Protein AF-W1XIU7-F1 (afdb_monomer_lite)

Radius of gyration: 15.26 Å; chains: 1; bounding box: 33×25×48 Å

Structure (mmCIF, N/CA/C/O backbone):
data_AF-W1XIU7-F1
#
_entry.id   AF-W1XIU7-F1
#
loop_
_atom_site.group_PDB
_atom_site.id
_atom_site.type_symbol
_atom_site.label_atom_id
_atom_site.label_alt_id
_atom_site.label_comp_id
_atom_site.label_asym_id
_atom_site.label_entity_id
_atom_site.label_seq_id
_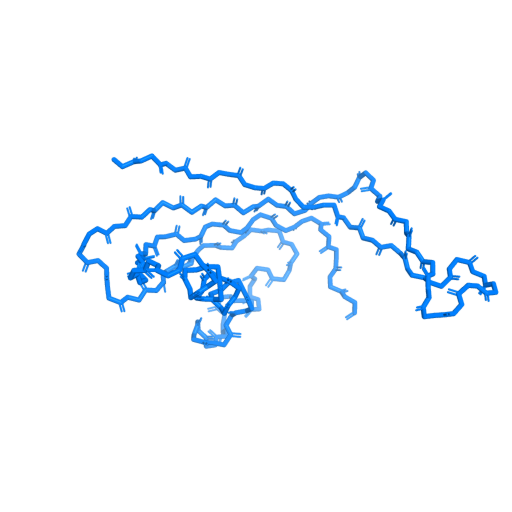atom_site.pdbx_PDB_ins_code
_atom_site.Cartn_x
_atom_site.Cartn_y
_atom_site.Cartn_z
_atom_site.occupancy
_atom_site.B_iso_or_equiv
_atom_site.auth_seq_id
_atom_site.auth_comp_id
_atom_site.auth_asym_id
_atom_site.auth_atom_id
_atom_site.pdbx_PDB_model_num
ATOM 1 N N . MET A 1 1 ? -9.403 -12.035 15.868 1.00 62.66 1 MET A N 1
ATOM 2 C CA . MET A 1 1 ? -9.518 -11.290 14.597 1.00 62.66 1 MET A CA 1
ATOM 3 C C . MET A 1 1 ? -8.514 -11.869 13.620 1.00 62.66 1 MET A C 1
ATOM 5 O O . MET A 1 1 ? -7.404 -12.165 14.046 1.00 62.66 1 MET A O 1
ATOM 9 N N . ASN A 1 2 ? -8.906 -12.102 12.365 1.00 89.81 2 ASN A N 1
ATOM 10 C CA . ASN A 1 2 ? -8.015 -12.698 11.367 1.00 89.81 2 ASN A CA 1
ATOM 11 C C . ASN A 1 2 ? -7.291 -11.596 10.592 1.00 89.81 2 ASN A C 1
ATOM 13 O O . ASN A 1 2 ? -7.936 -10.719 10.024 1.00 89.81 2 ASN A O 1
ATOM 17 N N . THR A 1 3 ? -5.963 -11.664 10.559 1.00 96.69 3 THR A N 1
ATOM 18 C CA . THR A 1 3 ? -5.132 -10.800 9.718 1.00 96.69 3 THR A CA 1
ATOM 19 C C . THR A 1 3 ? -5.277 -11.204 8.253 1.00 96.69 3 THR A C 1
ATOM 21 O O . THR A 1 3 ? -5.134 -12.380 7.910 1.00 96.69 3 THR A O 1
ATOM 24 N N . VAL A 1 4 ? -5.528 -10.231 7.380 1.00 96.94 4 VAL A N 1
ATOM 25 C CA . VAL A 1 4 ? -5.516 -10.404 5.922 1.00 96.94 4 VAL A CA 1
ATOM 26 C C . VAL A 1 4 ? -4.155 -9.969 5.398 1.00 96.94 4 VAL A C 1
ATOM 28 O O . VAL A 1 4 ? -3.678 -8.898 5.759 1.00 96.94 4 VAL A O 1
ATOM 31 N N . ARG A 1 5 ? -3.534 -10.780 4.538 1.00 97.75 5 ARG A N 1
ATOM 32 C CA . ARG A 1 5 ? -2.238 -10.481 3.917 1.00 97.75 5 ARG A CA 1
ATOM 33 C C . ARG A 1 5 ? -2.381 -10.451 2.400 1.00 97.75 5 ARG A C 1
ATOM 35 O O . ARG A 1 5 ? -2.859 -11.417 1.811 1.00 97.75 5 ARG A O 1
ATOM 42 N N . VAL A 1 6 ? -1.952 -9.356 1.782 1.00 97.75 6 VAL A N 1
ATOM 43 C CA . VAL A 1 6 ? -2.037 -9.102 0.340 1.00 97.75 6 VAL A CA 1
ATOM 44 C C . VAL A 1 6 ? -0.635 -8.898 -0.216 1.00 97.75 6 VAL A C 1
ATOM 46 O O . VAL A 1 6 ? 0.135 -8.094 0.300 1.00 97.75 6 VAL A O 1
ATOM 49 N N . GLN A 1 7 ? -0.308 -9.621 -1.284 1.00 98.12 7 GLN A N 1
ATOM 50 C CA . GLN A 1 7 ? 0.936 -9.464 -2.031 1.00 98.12 7 GLN A CA 1
ATOM 51 C C . GLN A 1 7 ? 0.634 -8.762 -3.359 1.00 98.12 7 GLN A C 1
ATOM 53 O O . GLN A 1 7 ? -0.210 -9.231 -4.122 1.00 98.12 7 GLN A O 1
ATOM 58 N N . VAL A 1 8 ? 1.318 -7.651 -3.639 1.00 97.88 8 VAL A N 1
ATOM 59 C CA . VAL A 1 8 ? 1.073 -6.802 -4.816 1.00 97.88 8 VAL A CA 1
ATOM 60 C C . VAL A 1 8 ? 2.345 -6.715 -5.665 1.00 97.88 8 VAL A C 1
ATOM 62 O O . VAL A 1 8 ? 3.380 -6.305 -5.133 1.00 97.88 8 VAL A O 1
ATOM 65 N N . PRO A 1 9 ? 2.317 -7.104 -6.954 1.00 98.25 9 PRO A N 1
ATOM 66 C CA . PRO A 1 9 ? 3.489 -7.035 -7.820 1.00 98.25 9 PRO A CA 1
ATOM 67 C C . PRO A 1 9 ? 3.793 -5.599 -8.259 1.00 98.25 9 PRO A C 1
ATOM 69 O O . PRO A 1 9 ? 2.889 -4.789 -8.462 1.00 98.25 9 PRO A O 1
ATOM 72 N N . ALA A 1 10 ? 5.071 -5.312 -8.492 1.00 97.75 10 ALA A N 1
ATOM 73 C CA . ALA A 1 10 ? 5.500 -4.151 -9.254 1.00 97.75 10 ALA A CA 1
ATOM 74 C C . ALA A 1 10 ? 5.002 -4.257 -10.690 1.00 97.75 10 ALA A C 1
ATOM 76 O O . ALA A 1 10 ? 4.878 -5.352 -11.243 1.00 97.75 10 ALA A O 1
ATOM 77 N N . THR A 1 11 ? 4.792 -3.105 -11.315 1.00 96.62 11 THR A N 1
ATOM 78 C CA . THR A 1 11 ? 4.397 -3.023 -12.718 1.00 96.62 11 THR A CA 1
ATOM 79 C C . THR A 1 11 ? 5.311 -2.087 -13.492 1.00 96.62 11 THR A C 1
ATOM 81 O O . THR A 1 11 ? 5.735 -1.059 -12.971 1.00 96.62 11 THR A O 1
ATOM 84 N N . SER A 1 12 ? 5.570 -2.407 -14.756 1.00 95.44 12 SER A N 1
ATOM 85 C CA . SER A 1 12 ? 6.148 -1.481 -15.736 1.00 95.44 12 SER A CA 1
ATOM 86 C C . SER A 1 12 ? 5.091 -1.123 -16.780 1.00 95.44 12 SER A C 1
ATOM 88 O O . SER A 1 12 ? 4.331 -2.001 -17.179 1.00 95.44 12 SER A O 1
ATOM 90 N N . ALA A 1 13 ? 5.030 0.140 -17.205 1.00 95.50 13 ALA A N 1
ATOM 91 C CA . ALA A 1 13 ? 4.047 0.646 -18.167 1.00 95.50 13 ALA A CA 1
ATOM 92 C C . ALA A 1 13 ? 4.661 0.909 -19.558 1.00 95.50 13 ALA A C 1
ATOM 94 O O . ALA A 1 13 ? 5.883 0.892 -19.731 1.00 95.50 13 ALA A O 1
ATOM 95 N N . ASN A 1 14 ? 3.806 1.205 -20.542 1.00 92.88 14 ASN A N 1
ATOM 96 C CA . ASN A 1 14 ? 4.090 1.585 -21.935 1.00 92.88 14 ASN A CA 1
ATOM 97 C C . ASN A 1 14 ? 4.710 0.488 -22.818 1.00 92.88 14 ASN A C 1
ATOM 99 O O . ASN A 1 14 ? 4.337 0.363 -23.982 1.00 92.88 14 ASN A O 1
ATOM 103 N N . CYS A 1 15 ? 5.647 -0.313 -22.300 1.00 90.94 15 CYS A N 1
ATOM 104 C CA . CYS A 1 15 ? 6.259 -1.460 -22.989 1.00 90.94 15 CYS A CA 1
ATOM 105 C C . CYS A 1 15 ? 6.645 -1.185 -24.466 1.00 90.94 15 CYS A C 1
ATOM 107 O O . CYS A 1 15 ? 6.424 -2.020 -25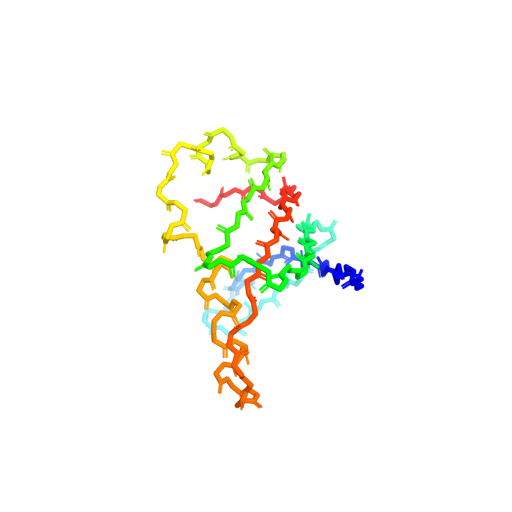.343 1.00 90.94 15 CYS A O 1
ATOM 109 N N . GLY A 1 16 ? 7.207 -0.003 -24.751 1.00 93.06 16 GLY A N 1
ATOM 110 C CA . GLY A 1 16 ? 7.511 0.465 -26.108 1.00 93.06 16 GLY A CA 1
ATOM 111 C C . GLY A 1 16 ? 6.361 1.286 -26.714 1.00 93.06 16 GLY A C 1
ATOM 112 O O . GLY A 1 16 ? 6.040 2.336 -26.162 1.00 93.06 16 GLY A O 1
ATOM 113 N N . PRO A 1 17 ? 5.753 0.872 -27.847 1.00 93.50 17 PRO A N 1
ATOM 114 C CA . PRO A 1 17 ? 4.689 1.635 -28.513 1.00 93.50 17 PRO A CA 1
ATOM 115 C C . PRO A 1 17 ? 3.329 1.586 -27.790 1.00 93.50 17 PRO A C 1
ATOM 117 O O . PRO A 1 17 ? 2.383 2.227 -28.237 1.00 93.50 17 PRO A O 1
ATOM 120 N N . GLY A 1 18 ? 3.204 0.829 -26.698 1.00 94.56 18 GLY A N 1
ATOM 121 C CA . GLY A 1 18 ? 1.961 0.612 -25.955 1.00 94.56 18 GLY A CA 1
ATOM 122 C C . GLY A 1 18 ? 1.630 1.705 -24.946 1.00 94.56 18 GLY A C 1
ATOM 123 O O . GLY A 1 18 ? 1.234 1.393 -23.820 1.00 94.56 18 GLY A O 1
ATOM 124 N N . PHE A 1 19 ? 1.826 2.966 -25.332 1.00 95.94 19 PHE A N 1
ATOM 125 C CA . PHE A 1 19 ? 1.521 4.124 -24.496 1.00 95.94 19 PHE A CA 1
ATOM 126 C C . PHE A 1 19 ? 0.087 4.040 -23.941 1.00 95.94 19 PHE A C 1
ATOM 128 O O . PHE A 1 19 ? -0.840 3.712 -24.684 1.00 95.94 19 PHE A O 1
ATOM 135 N N . ASP A 1 20 ? -0.070 4.271 -22.636 1.00 94.06 20 ASP A N 1
ATOM 136 C CA . ASP A 1 20 ? -1.344 4.256 -21.892 1.00 94.06 20 ASP A CA 1
ATOM 137 C C . ASP A 1 20 ? -2.194 2.969 -21.990 1.00 94.06 20 ASP A C 1
ATOM 139 O O . ASP A 1 20 ? -3.370 2.969 -21.624 1.00 94.06 20 ASP A O 1
ATOM 143 N N . CYS A 1 21 ? -1.634 1.843 -22.450 1.00 94.44 21 CYS A N 1
ATOM 144 C CA . CYS A 1 21 ? -2.403 0.594 -22.563 1.00 94.44 21 CYS A CA 1
ATOM 145 C C . CYS A 1 21 ? -1.647 -0.689 -22.206 1.00 94.44 21 CYS A C 1
ATOM 147 O O . CYS A 1 21 ? -2.288 -1.664 -21.810 1.00 94.44 21 CYS A O 1
ATOM 149 N N . LEU A 1 22 ? -0.314 -0.723 -22.316 1.00 96.75 22 LEU A N 1
ATOM 150 C CA . LEU A 1 22 ? 0.468 -1.903 -21.945 1.00 96.75 22 LEU A CA 1
ATOM 151 C C . LEU A 1 22 ? 1.069 -1.771 -20.546 1.00 96.75 22 LEU A C 1
ATOM 153 O O . LEU A 1 22 ? 1.698 -0.767 -20.210 1.00 96.75 22 LEU A O 1
ATOM 157 N N . GLY A 1 23 ? 0.912 -2.837 -19.761 1.00 95.94 23 GLY A N 1
ATOM 158 C CA . GLY A 1 23 ? 1.531 -3.008 -18.455 1.00 95.94 23 GLY A CA 1
ATOM 159 C C . GLY A 1 23 ? 2.064 -4.428 -18.277 1.00 95.94 23 GLY A C 1
ATOM 160 O O . GLY A 1 23 ? 1.483 -5.385 -18.788 1.00 95.94 23 GLY A O 1
ATOM 161 N N . LEU A 1 24 ? 3.166 -4.569 -17.543 1.00 96.88 24 LEU A N 1
ATOM 162 C CA . LEU A 1 24 ? 3.783 -5.852 -17.212 1.00 96.88 24 LEU A CA 1
ATOM 163 C C . LEU A 1 24 ? 3.964 -5.969 -15.701 1.00 96.88 24 LEU A C 1
ATOM 165 O O . LEU A 1 24 ? 4.668 -5.153 -15.111 1.00 96.88 24 LEU A O 1
ATOM 169 N N . ALA A 1 25 ? 3.379 -7.003 -15.095 1.00 98.00 25 ALA A N 1
ATOM 170 C CA . ALA A 1 25 ? 3.670 -7.374 -13.714 1.00 98.00 25 ALA A CA 1
ATOM 171 C C . ALA A 1 25 ? 5.065 -8.014 -13.614 1.00 98.00 25 ALA A C 1
ATOM 173 O O . ALA A 1 25 ? 5.446 -8.837 -14.447 1.00 98.00 25 ALA A O 1
ATOM 174 N N . LEU A 1 26 ? 5.823 -7.638 -12.589 1.00 97.50 26 LEU A N 1
ATOM 175 C CA . LEU A 1 26 ? 7.186 -8.096 -12.344 1.00 97.50 26 LEU A CA 1
ATOM 176 C C . LEU A 1 26 ? 7.240 -8.955 -11.076 1.00 97.50 26 LEU A C 1
ATOM 178 O O . LEU A 1 26 ? 6.446 -8.777 -10.154 1.00 97.50 26 LEU A O 1
ATOM 182 N N . ASN A 1 27 ? 8.235 -9.842 -10.993 1.00 97.56 27 ASN A N 1
ATOM 183 C CA . ASN A 1 27 ? 8.495 -10.676 -9.811 1.00 97.56 27 ASN A CA 1
ATOM 184 C C . ASN A 1 27 ? 9.198 -9.890 -8.682 1.00 97.56 27 ASN A C 1
ATOM 186 O O . ASN A 1 27 ? 10.213 -10.327 -8.145 1.00 97.56 27 ASN A O 1
ATOM 190 N N . LEU A 1 28 ? 8.659 -8.722 -8.339 1.00 97.12 28 LEU A N 1
ATOM 191 C CA . LEU A 1 28 ? 9.070 -7.855 -7.236 1.00 97.12 28 LEU A CA 1
ATOM 192 C C . LEU A 1 28 ? 7.796 -7.376 -6.545 1.00 97.12 28 LEU A C 1
ATOM 194 O O . LEU A 1 28 ? 6.870 -6.969 -7.236 1.00 97.12 28 LEU A O 1
ATOM 198 N N . TYR A 1 29 ? 7.722 -7.439 -5.218 1.00 98.06 29 TYR A N 1
ATOM 199 C CA . TYR A 1 29 ? 6.440 -7.339 -4.521 1.00 98.06 29 TYR A CA 1
ATOM 200 C C . TYR A 1 29 ? 6.487 -6.401 -3.325 1.00 98.06 29 TYR A C 1
ATOM 202 O O . TYR A 1 29 ? 7.461 -6.397 -2.578 1.00 98.06 29 TYR A O 1
ATOM 210 N N . ASN A 1 30 ? 5.385 -5.694 -3.102 1.00 97.88 30 ASN A N 1
ATOM 211 C CA . ASN A 1 30 ? 5.040 -5.175 -1.786 1.00 97.88 30 ASN A CA 1
ATOM 212 C C . ASN A 1 30 ? 4.091 -6.156 -1.098 1.00 97.88 30 ASN A C 1
ATOM 214 O O . ASN A 1 30 ? 3.330 -6.875 -1.754 1.00 97.88 30 ASN A O 1
ATOM 218 N N . ILE A 1 31 ? 4.135 -6.182 0.227 1.00 98.38 31 ILE A N 1
ATOM 219 C CA . ILE A 1 31 ? 3.255 -7.003 1.048 1.00 98.38 31 ILE A CA 1
ATOM 220 C C . ILE A 1 31 ? 2.577 -6.095 2.064 1.00 98.38 31 ILE A C 1
ATOM 222 O O . ILE A 1 31 ? 3.233 -5.335 2.770 1.00 98.38 31 ILE A O 1
ATOM 226 N N . PHE A 1 32 ? 1.255 -6.189 2.134 1.00 98.06 32 PHE A N 1
ATOM 227 C CA . PHE A 1 32 ? 0.441 -5.437 3.075 1.00 98.06 32 PHE A CA 1
ATOM 228 C C . PHE A 1 32 ? -0.332 -6.405 3.956 1.00 98.06 32 PHE A C 1
ATOM 230 O O . PHE A 1 32 ? -0.976 -7.326 3.450 1.00 98.06 32 PHE A O 1
ATOM 237 N N . SER A 1 33 ? -0.284 -6.196 5.266 1.00 98.25 33 SER A N 1
ATOM 238 C CA . SER A 1 33 ? -1.071 -6.969 6.223 1.00 98.25 33 SER A CA 1
ATOM 239 C C . SER A 1 33 ? -2.024 -6.047 6.968 1.00 98.25 33 SER A C 1
ATOM 241 O O . SER A 1 33 ? -1.590 -5.044 7.525 1.00 98.25 33 SER A O 1
ATOM 243 N N . PHE A 1 34 ? -3.306 -6.394 7.004 1.00 98.12 34 PHE A N 1
ATOM 244 C CA . PHE A 1 34 ? -4.329 -5.674 7.754 1.00 98.12 34 PHE A CA 1
ATOM 245 C C . PHE A 1 34 ? -4.864 -6.552 8.879 1.00 98.12 34 PHE A C 1
ATOM 247 O O . PHE A 1 34 ? -5.344 -7.662 8.640 1.00 98.12 34 PHE A O 1
ATOM 254 N N . THR A 1 35 ? -4.788 -6.051 10.107 1.00 98.12 35 THR A N 1
ATOM 255 C CA . THR A 1 35 ? -5.391 -6.684 11.282 1.00 98.12 35 THR A CA 1
ATOM 256 C C . THR A 1 35 ? -6.465 -5.749 11.826 1.00 98.12 35 THR A C 1
ATOM 258 O O . THR A 1 35 ? -6.103 -4.695 12.354 1.00 98.12 35 THR A O 1
ATOM 261 N N . PRO A 1 36 ? -7.759 -6.087 11.690 1.00 97.00 36 PRO A N 1
ATOM 262 C CA . PRO A 1 36 ? -8.826 -5.241 12.206 1.00 97.00 36 PRO A CA 1
ATOM 263 C C . PRO A 1 36 ? -8.784 -5.166 13.734 1.00 97.00 36 PRO A C 1
ATOM 265 O O . PRO A 1 36 ? -8.363 -6.123 14.384 1.00 97.00 36 PRO A O 1
ATOM 268 N N . ASP A 1 37 ? -9.257 -4.050 14.284 1.00 96.44 37 ASP A N 1
ATOM 269 C CA . ASP A 1 37 ? -9.447 -3.827 15.720 1.00 96.44 37 ASP A CA 1
ATOM 270 C C . ASP A 1 37 ? -10.797 -3.131 15.942 1.00 96.44 37 ASP A C 1
ATOM 272 O O . ASP A 1 37 ? -11.043 -2.045 15.423 1.00 96.44 37 ASP A O 1
ATOM 276 N N . GLU A 1 38 ? -11.681 -3.765 16.714 1.00 94.00 38 GLU A N 1
ATOM 277 C CA . GLU A 1 38 ? -13.028 -3.260 17.029 1.00 94.00 38 GLU A CA 1
ATOM 278 C C . GLU A 1 38 ? -13.017 -1.929 17.789 1.00 94.00 38 GLU A C 1
ATOM 280 O O . GLU A 1 38 ? -13.998 -1.191 17.732 1.00 94.00 38 GLU A O 1
ATOM 285 N N . ASN A 1 39 ? -11.928 -1.613 18.493 1.00 95.56 39 ASN A N 1
ATOM 286 C CA . ASN A 1 39 ? -11.814 -0.383 19.275 1.00 95.56 39 ASN A CA 1
ATOM 287 C C . ASN A 1 39 ? -11.077 0.731 18.523 1.00 95.56 39 ASN A C 1
ATOM 289 O O . ASN A 1 39 ? -11.001 1.857 19.021 1.00 95.56 39 ASN A O 1
ATOM 293 N N . ALA A 1 40 ? -10.509 0.435 17.351 1.00 96.50 40 ALA A N 1
ATOM 294 C CA . ALA A 1 40 ? -9.786 1.423 16.572 1.00 96.50 40 ALA A CA 1
ATOM 295 C C . ALA A 1 40 ? -10.756 2.411 15.913 1.00 96.50 40 ALA A C 1
ATOM 297 O O . ALA A 1 40 ? -11.760 2.035 15.313 1.00 96.50 40 ALA A O 1
ATOM 298 N N . THR A 1 41 ? -10.419 3.696 15.991 1.00 96.31 41 THR A N 1
ATOM 299 C CA . THR A 1 41 ? -11.152 4.786 15.324 1.00 96.31 41 THR A CA 1
ATOM 300 C C . THR A 1 41 ? -10.413 5.340 14.107 1.00 96.31 41 THR A C 1
ATOM 302 O O . THR A 1 41 ? -10.913 6.239 13.439 1.00 96.31 41 THR A O 1
ATOM 305 N N . GLU A 1 42 ? -9.200 4.853 13.852 1.00 96.81 42 GLU A N 1
ATOM 306 C CA . GLU A 1 42 ? -8.355 5.229 12.723 1.00 96.81 42 GLU A CA 1
ATOM 307 C C . GLU A 1 42 ? -7.384 4.093 12.382 1.00 96.81 42 GLU A C 1
ATOM 309 O O . GLU A 1 42 ? -7.131 3.202 13.198 1.00 96.81 42 GLU A O 1
ATOM 314 N N . TYR A 1 43 ? -6.830 4.119 11.170 1.00 97.81 43 TYR A N 1
ATOM 315 C CA . TYR A 1 43 ? -5.760 3.200 10.798 1.00 97.81 43 TYR A CA 1
ATOM 316 C C . TYR A 1 43 ? -4.460 3.566 11.511 1.00 97.81 43 TYR A C 1
ATOM 318 O O . TYR A 1 43 ? -4.046 4.726 11.529 1.00 97.81 43 TYR A O 1
ATOM 326 N N . THR A 1 44 ? -3.773 2.552 12.024 1.00 97.44 44 THR A N 1
ATOM 327 C CA . THR A 1 44 ? -2.390 2.675 12.497 1.00 97.44 44 THR A CA 1
ATOM 328 C C . THR A 1 44 ? -1.457 1.940 11.551 1.00 97.44 44 THR A C 1
ATOM 330 O O . THR A 1 44 ? -1.875 0.997 10.879 1.00 97.44 44 THR A O 1
ATOM 333 N N . TYR A 1 45 ? -0.192 2.355 11.500 1.00 98.12 45 TYR A N 1
ATOM 334 C CA . TYR A 1 45 ? 0.734 1.868 10.484 1.00 98.12 45 TYR A CA 1
ATOM 335 C C . TYR A 1 45 ? 2.071 1.419 11.061 1.00 98.12 45 TYR A C 1
ATOM 337 O O . TYR A 1 45 ? 2.626 2.053 11.959 1.00 98.12 45 TYR A O 1
ATOM 345 N N . THR A 1 46 ? 2.619 0.357 10.483 1.00 98.12 46 THR A N 1
ATOM 346 C CA . THR A 1 46 ? 4.045 0.028 10.533 1.00 98.12 46 THR A CA 1
ATOM 347 C C . THR A 1 46 ? 4.582 -0.070 9.112 1.00 98.12 46 THR A C 1
ATOM 349 O O . THR A 1 46 ? 3.902 -0.538 8.200 1.00 98.12 46 THR A O 1
ATOM 352 N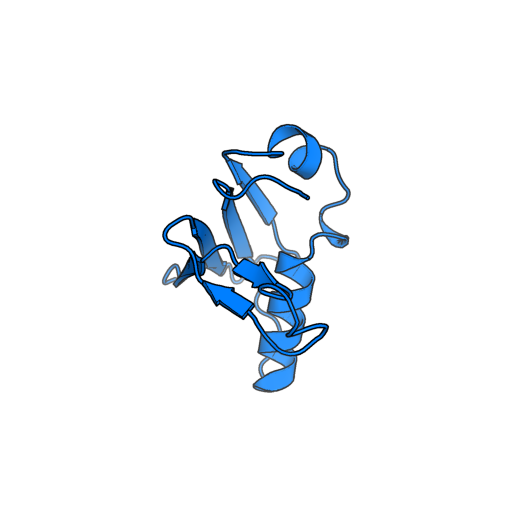 N . PHE A 1 47 ? 5.813 0.394 8.916 1.00 98.06 47 PHE A N 1
ATOM 353 C CA . PHE A 1 47 ? 6.465 0.415 7.610 1.00 98.06 47 PHE A CA 1
ATOM 354 C C . PHE A 1 47 ? 7.821 -0.273 7.698 1.00 98.06 47 PHE A C 1
ATOM 356 O O . PHE A 1 47 ? 8.572 -0.032 8.644 1.00 98.06 47 PHE A O 1
ATOM 363 N N . GLU A 1 48 ? 8.147 -1.073 6.693 1.00 98.12 48 GLU A N 1
ATOM 364 C CA . GLU A 1 48 ? 9.446 -1.701 6.477 1.00 98.12 48 GLU A CA 1
ATOM 365 C C . GLU A 1 48 ? 9.841 -1.593 4.999 1.00 98.12 48 GLU A C 1
ATOM 367 O O . GLU A 1 48 ? 8.989 -1.513 4.109 1.00 98.12 48 GLU A O 1
ATOM 372 N N . GLY A 1 49 ? 11.147 -1.595 4.732 1.00 96.56 49 GLY A N 1
ATOM 373 C CA . GLY A 1 49 ? 11.686 -1.514 3.376 1.00 96.56 49 GLY A CA 1
ATOM 374 C C . GLY A 1 49 ? 11.799 -0.088 2.824 1.00 96.56 49 GLY A C 1
ATOM 375 O O . GLY A 1 49 ? 12.089 0.860 3.562 1.00 96.56 49 GLY A O 1
ATOM 376 N N . PHE A 1 50 ? 11.655 0.059 1.506 1.00 95.81 50 PHE A N 1
ATOM 377 C CA . PHE A 1 50 ? 11.919 1.311 0.799 1.00 95.81 50 PHE A CA 1
ATOM 378 C C . PHE A 1 50 ? 10.977 2.438 1.233 1.00 95.81 50 PHE A C 1
ATOM 380 O O . PHE A 1 50 ? 9.760 2.342 1.138 1.00 95.81 50 PHE A O 1
ATOM 387 N N . GLY A 1 51 ? 11.555 3.558 1.671 1.00 93.81 51 GLY A N 1
ATOM 388 C CA . GLY A 1 51 ? 10.783 4.737 2.065 1.00 93.81 51 GLY A CA 1
ATOM 389 C C . GLY A 1 51 ? 10.103 4.626 3.432 1.00 93.81 51 GLY A C 1
ATOM 390 O O . GLY A 1 51 ? 9.380 5.545 3.802 1.00 93.81 51 GLY A O 1
ATOM 391 N N . ALA A 1 52 ? 10.358 3.573 4.219 1.00 96.00 52 ALA A N 1
ATOM 392 C CA . ALA A 1 52 ? 9.730 3.395 5.529 1.00 96.00 52 ALA A CA 1
ATOM 393 C C . ALA A 1 52 ? 9.933 4.597 6.470 1.00 96.00 52 ALA A C 1
ATOM 395 O O . ALA A 1 52 ? 9.000 5.009 7.153 1.00 96.00 52 ALA A O 1
ATOM 396 N N . ASP A 1 53 ? 11.126 5.194 6.491 1.00 95.50 53 ASP A N 1
ATOM 397 C CA . ASP A 1 53 ? 11.412 6.362 7.336 1.00 95.50 53 ASP A CA 1
ATOM 398 C C . ASP A 1 53 ? 10.629 7.604 6.894 1.00 95.50 53 ASP A C 1
ATOM 400 O O . ASP A 1 53 ? 10.164 8.370 7.734 1.00 95.50 53 ASP A O 1
ATOM 404 N N . ILE A 1 54 ? 10.431 7.763 5.582 1.00 93.94 54 ILE A N 1
ATOM 405 C CA . ILE A 1 54 ? 9.644 8.854 4.999 1.00 93.94 54 ILE A CA 1
ATOM 406 C C . ILE A 1 54 ? 8.170 8.658 5.361 1.00 93.94 54 ILE A C 1
ATOM 408 O O . ILE A 1 54 ? 7.557 9.555 5.929 1.00 93.94 54 ILE A O 1
ATOM 412 N N . LEU A 1 55 ? 7.630 7.456 5.137 1.00 94.75 55 LEU A N 1
ATOM 413 C CA . LEU A 1 55 ? 6.235 7.120 5.434 1.00 94.75 55 LEU A CA 1
ATOM 414 C C . LEU A 1 55 ? 5.897 7.260 6.926 1.00 94.75 55 LEU A C 1
ATOM 416 O O . LEU A 1 55 ? 4.791 7.667 7.265 1.00 94.75 55 LEU A O 1
ATOM 420 N N . ARG A 1 56 ? 6.847 6.969 7.828 1.00 95.88 56 ARG A N 1
ATOM 421 C CA . ARG A 1 56 ? 6.671 7.198 9.275 1.00 95.88 56 ARG A CA 1
ATOM 422 C C . ARG A 1 56 ? 6.614 8.680 9.651 1.00 95.88 56 ARG A C 1
ATOM 424 O O . ARG A 1 56 ? 6.049 9.002 10.692 1.00 95.88 56 ARG A O 1
ATOM 431 N N . ALA A 1 57 ? 7.224 9.557 8.857 1.00 96.00 57 ALA A N 1
ATOM 432 C CA . ALA A 1 57 ? 7.245 10.998 9.100 1.00 96.00 57 ALA A CA 1
ATOM 433 C C . ALA A 1 57 ? 6.060 11.739 8.453 1.00 96.00 57 ALA A C 1
ATOM 435 O O . ALA A 1 57 ? 5.830 12.911 8.758 1.00 96.00 57 ALA A O 1
ATOM 436 N N . GLU A 1 58 ? 5.321 11.083 7.558 1.00 95.19 58 GLU A N 1
ATOM 437 C CA . GLU A 1 58 ? 4.153 11.647 6.888 1.00 95.19 58 GLU A CA 1
ATOM 438 C C . GLU A 1 58 ? 2.889 11.609 7.757 1.00 95.19 58 GLU A C 1
ATOM 440 O O . GLU A 1 58 ? 2.793 10.886 8.747 1.00 95.19 58 GLU A O 1
ATOM 445 N N . ASP A 1 59 ? 1.891 12.402 7.363 1.00 96.12 59 ASP A N 1
ATOM 446 C CA . ASP A 1 59 ? 0.558 12.375 7.966 1.00 96.12 59 ASP A CA 1
ATOM 447 C C . ASP A 1 59 ? -0.144 11.041 7.632 1.00 96.12 59 ASP A C 1
ATOM 449 O O . ASP A 1 59 ? -0.472 10.811 6.460 1.00 96.12 59 ASP A O 1
ATOM 453 N N . PRO A 1 60 ? -0.444 10.180 8.626 1.00 93.50 60 PRO A N 1
ATOM 454 C CA . PRO A 1 60 ? -1.065 8.875 8.393 1.00 93.50 60 PRO A CA 1
ATOM 455 C C . PRO A 1 60 ? -2.417 8.949 7.674 1.00 93.50 60 PRO A C 1
ATOM 457 O O . PRO A 1 60 ? -2.808 8.001 6.992 1.00 93.50 60 PRO A O 1
ATOM 460 N N . LYS A 1 61 ? -3.128 10.081 7.777 1.00 94.12 61 LYS A N 1
ATOM 461 C CA . LYS A 1 61 ? -4.423 10.299 7.108 1.00 94.12 61 LYS A CA 1
ATOM 462 C C . LYS A 1 61 ? 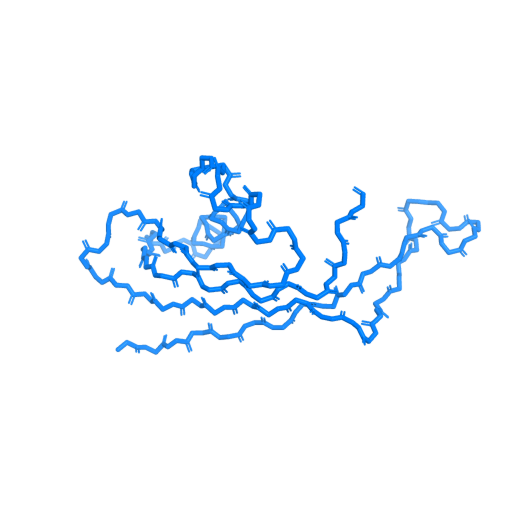-4.297 10.494 5.601 1.00 94.12 61 LYS A C 1
ATOM 464 O O . LYS A 1 61 ? -5.304 10.462 4.903 1.00 94.12 61 LYS A O 1
ATOM 469 N N . LYS A 1 62 ? -3.081 10.718 5.098 1.00 95.44 62 LYS A N 1
ATOM 470 C CA . LYS A 1 62 ? -2.789 10.865 3.667 1.00 95.44 62 LYS A CA 1
ATOM 471 C C . LYS A 1 62 ? -2.256 9.583 3.033 1.00 95.44 62 LYS A C 1
ATOM 473 O O . LYS A 1 62 ? -1.958 9.578 1.840 1.00 95.44 62 LYS A O 1
ATOM 478 N N . ASN A 1 63 ? -2.122 8.507 3.805 1.00 96.00 63 ASN A N 1
ATOM 479 C CA . ASN A 1 63 ? -1.580 7.263 3.293 1.00 96.00 63 ASN A CA 1
ATOM 480 C C . ASN A 1 63 ? -2.529 6.634 2.254 1.00 96.00 63 ASN A C 1
ATOM 482 O O . ASN A 1 63 ? -3.703 6.384 2.532 1.00 96.00 63 ASN A O 1
ATOM 486 N N . LEU A 1 64 ? -2.006 6.338 1.059 1.00 96.38 64 LEU A N 1
ATOM 487 C CA . LEU A 1 64 ? -2.783 5.768 -0.049 1.00 96.38 64 LEU A CA 1
ATOM 488 C C . LEU A 1 64 ? -3.395 4.398 0.270 1.00 96.38 64 LEU A C 1
ATOM 490 O O . LEU A 1 64 ? -4.445 4.069 -0.278 1.00 96.38 64 LEU A O 1
ATOM 494 N N . ILE A 1 65 ? -2.785 3.617 1.166 1.00 96.56 65 ILE A N 1
ATOM 495 C CA . ILE A 1 65 ? -3.332 2.324 1.590 1.00 96.56 65 ILE A CA 1
ATOM 496 C C . ILE A 1 65 ? -4.611 2.545 2.402 1.00 96.56 65 ILE A C 1
ATOM 498 O O . ILE A 1 65 ? -5.606 1.872 2.149 1.00 96.56 65 ILE A O 1
ATOM 502 N N . GLY A 1 66 ? -4.618 3.518 3.320 1.00 97.19 66 GLY A N 1
ATOM 503 C CA . GLY A 1 66 ? -5.812 3.883 4.089 1.00 97.19 66 GLY A CA 1
ATOM 504 C C . GLY A 1 66 ? -6.963 4.325 3.184 1.00 97.19 66 GLY A C 1
ATOM 505 O O . GLY A 1 66 ? -8.073 3.814 3.303 1.00 97.19 66 GLY A O 1
ATOM 506 N N . PHE A 1 67 ? -6.679 5.179 2.193 1.00 97.62 67 PHE A N 1
ATOM 507 C CA . PHE A 1 67 ? -7.683 5.565 1.195 1.00 97.62 67 PHE A CA 1
ATOM 508 C C . PHE A 1 67 ? -8.207 4.369 0.391 1.00 97.62 67 PHE A C 1
ATOM 510 O O . PHE A 1 67 ? -9.409 4.271 0.158 1.00 97.62 67 PHE A O 1
ATOM 517 N N . ALA A 1 68 ? -7.332 3.450 -0.030 1.00 97.38 68 ALA A N 1
ATOM 518 C CA . ALA A 1 68 ? -7.745 2.250 -0.753 1.00 97.38 68 ALA A CA 1
ATOM 519 C C . ALA A 1 68 ? -8.648 1.344 0.103 1.00 97.38 68 ALA A C 1
ATOM 521 O O . ALA A 1 68 ? -9.648 0.840 -0.404 1.00 97.38 68 ALA A O 1
ATOM 522 N N . MET A 1 69 ? -8.343 1.182 1.395 1.00 97.06 69 MET A N 1
ATOM 523 C CA . MET A 1 69 ? -9.182 0.434 2.338 1.00 97.06 69 MET A CA 1
ATOM 524 C C . MET A 1 69 ? -10.579 1.054 2.462 1.00 97.06 69 MET A C 1
ATOM 526 O O . MET A 1 69 ? -11.574 0.343 2.315 1.00 97.06 69 MET A O 1
ATOM 530 N N . ASP A 1 70 ? -10.669 2.377 2.632 1.00 97.00 70 ASP A N 1
ATOM 531 C CA . ASP A 1 70 ? -11.954 3.086 2.699 1.00 97.00 70 ASP A CA 1
ATOM 532 C C . ASP A 1 70 ? -12.786 2.878 1.425 1.00 97.00 70 ASP A C 1
ATOM 534 O O . ASP A 1 70 ? -13.995 2.643 1.494 1.00 97.00 70 ASP A O 1
ATOM 538 N N . GLN A 1 71 ? -12.143 2.905 0.250 1.00 97.56 71 GLN A N 1
ATOM 539 C CA . GLN A 1 71 ? -12.814 2.627 -1.022 1.00 97.56 71 GLN A CA 1
ATOM 540 C C . GLN A 1 71 ? -13.307 1.182 -1.123 1.00 97.56 71 GLN A C 1
ATOM 542 O O . GLN A 1 71 ? -14.387 0.953 -1.668 1.00 97.56 71 GLN A O 1
ATOM 547 N N . VAL A 1 72 ? -12.562 0.204 -0.598 1.00 95.50 72 VAL A N 1
ATOM 548 C CA . VAL A 1 72 ? -13.003 -1.198 -0.581 1.00 95.50 72 VAL A CA 1
ATOM 549 C C . VAL A 1 72 ? -14.263 -1.345 0.268 1.00 95.50 72 VAL A C 1
ATOM 551 O O . VAL A 1 72 ? -15.250 -1.868 -0.247 1.00 95.50 72 VAL A O 1
ATOM 554 N N . PHE A 1 73 ? -14.275 -0.829 1.504 1.00 97.00 73 PHE A N 1
ATOM 555 C CA . PHE A 1 73 ? -15.461 -0.861 2.375 1.00 97.00 73 PHE A CA 1
ATOM 556 C C . PHE A 1 73 ? -16.668 -0.175 1.725 1.00 97.00 73 PHE A C 1
ATOM 558 O O . PHE A 1 73 ? -17.752 -0.756 1.667 1.00 97.00 73 PHE A O 1
ATOM 565 N N . ALA A 1 74 ? -16.464 1.009 1.138 1.00 97.88 74 ALA A N 1
ATOM 566 C CA . ALA A 1 74 ? -17.509 1.718 0.404 1.00 97.88 74 ALA A CA 1
ATOM 567 C C . ALA A 1 74 ? -18.043 0.911 -0.793 1.00 97.88 74 ALA A C 1
ATOM 569 O O . ALA A 1 74 ? -19.253 0.862 -1.014 1.00 97.88 74 ALA A O 1
ATOM 570 N N . THR A 1 75 ? -17.161 0.246 -1.545 1.00 98.25 75 THR A N 1
ATOM 571 C CA . THR A 1 75 ? -17.531 -0.565 -2.718 1.00 98.25 75 THR A CA 1
ATOM 572 C C . THR A 1 75 ? -18.384 -1.768 -2.328 1.00 98.25 75 THR A C 1
ATOM 574 O O . THR A 1 75 ? -19.335 -2.098 -3.036 1.00 98.25 75 THR A O 1
ATOM 577 N N . VAL A 1 76 ? -18.066 -2.416 -1.204 1.00 97.69 76 VAL A N 1
ATOM 578 C CA . VAL A 1 76 ? -18.817 -3.580 -0.708 1.00 97.69 76 VAL A CA 1
ATOM 579 C C . VAL A 1 76 ? -19.993 -3.206 0.200 1.00 97.69 76 VAL A C 1
ATOM 581 O O . VAL A 1 76 ? -20.717 -4.095 0.629 1.00 97.69 76 VAL A O 1
ATOM 584 N N . GLN A 1 77 ? -20.222 -1.908 0.436 1.00 97.81 77 GLN A N 1
ATOM 585 C CA . GLN A 1 77 ? -21.304 -1.365 1.270 1.00 97.81 77 GLN A CA 1
ATOM 586 C C . GLN A 1 77 ? -21.256 -1.819 2.737 1.00 97.81 77 GLN A C 1
ATOM 588 O O . GLN A 1 77 ? -22.288 -1.908 3.401 1.00 97.81 77 GLN A O 1
ATOM 593 N N . GLU A 1 78 ? -20.053 -2.058 3.253 1.00 96.62 78 GLU A N 1
ATOM 594 C CA . GLU A 1 78 ? -19.824 -2.396 4.658 1.00 96.62 78 GLU A CA 1
ATOM 595 C C . GLU A 1 78 ? -19.299 -1.167 5.419 1.00 96.62 78 GLU A C 1
ATOM 597 O O . GLU A 1 78 ? -18.627 -0.311 4.829 1.00 96.62 78 GLU A O 1
ATOM 602 N N . PRO A 1 79 ? -19.588 -1.038 6.727 1.00 95.81 79 PRO A N 1
ATOM 603 C CA . PRO A 1 79 ? -18.987 0.008 7.540 1.00 95.81 79 PRO A CA 1
ATOM 604 C C . PRO A 1 79 ? -17.465 -0.161 7.577 1.00 95.81 79 PRO A C 1
ATOM 606 O O . PRO A 1 79 ? -16.949 -1.280 7.595 1.00 95.81 79 PRO A O 1
ATOM 609 N N . ILE A 1 80 ? -16.747 0.963 7.617 1.00 96.06 80 ILE A N 1
ATOM 610 C CA . ILE A 1 80 ? -15.287 0.945 7.713 1.00 96.06 80 ILE A CA 1
ATOM 611 C C . ILE A 1 80 ? -14.882 0.237 9.002 1.00 96.06 80 ILE A C 1
ATOM 613 O O . ILE A 1 80 ? -15.340 0.591 10.091 1.00 96.06 80 ILE A O 1
ATOM 617 N N . GLN A 1 81 ? -13.982 -0.730 8.865 1.00 95.94 81 GLN A N 1
ATOM 618 C CA . GLN A 1 81 ? -13.296 -1.333 9.991 1.00 95.94 81 GLN A CA 1
ATOM 619 C C . GLN A 1 81 ? -11.859 -0.825 10.030 1.00 95.94 81 GLN A C 1
ATOM 621 O O . GLN A 1 81 ? -11.075 -1.055 9.109 1.00 95.94 81 GLN A O 1
ATOM 626 N N . TYR A 1 82 ? -11.514 -0.142 11.116 1.00 97.44 82 TYR A N 1
ATOM 627 C CA . TYR A 1 82 ? -10.151 0.301 11.365 1.00 97.44 82 TYR A CA 1
ATOM 628 C C . TYR A 1 82 ? -9.307 -0.816 11.985 1.00 97.44 82 TYR A C 1
ATOM 630 O O . TYR A 1 82 ? -9.791 -1.897 12.331 1.00 97.44 82 TYR A O 1
ATOM 638 N N . GLY A 1 83 ? -8.006 -0.566 12.085 1.00 97.19 83 GLY A N 1
ATOM 639 C CA . GLY A 1 83 ? -7.056 -1.535 12.605 1.00 97.19 83 GLY A CA 1
ATOM 640 C C . GLY A 1 83 ? -5.618 -1.176 12.267 1.00 97.19 83 GLY A C 1
ATOM 641 O O . GLY A 1 83 ? -5.295 -0.029 11.944 1.00 97.19 83 GLY A O 1
ATOM 642 N N . HIS A 1 84 ? -4.750 -2.177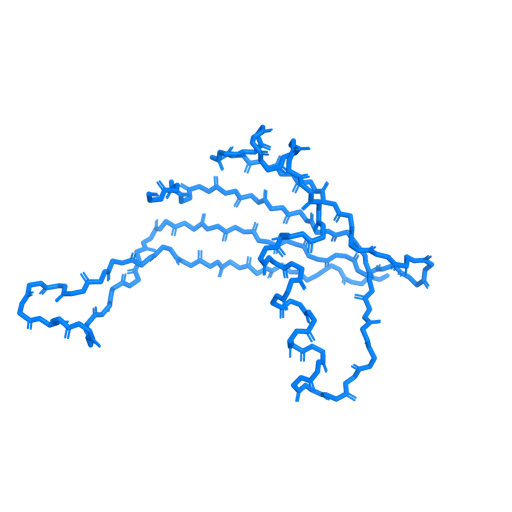 12.340 1.00 97.94 84 HIS A N 1
ATOM 643 C CA . HIS A 1 84 ? -3.330 -2.031 12.062 1.00 97.94 84 HIS A CA 1
ATOM 644 C C . HIS A 1 84 ? -2.981 -2.467 10.639 1.00 97.94 84 HIS A C 1
ATOM 646 O O . HIS A 1 84 ? -3.329 -3.575 10.227 1.00 97.94 84 HIS A O 1
ATOM 652 N N . ILE A 1 85 ? -2.254 -1.616 9.916 1.00 98.12 85 ILE A N 1
ATOM 653 C CA . ILE A 1 85 ? -1.722 -1.865 8.576 1.00 98.12 85 ILE A CA 1
ATOM 654 C C . ILE A 1 85 ? -0.196 -1.974 8.668 1.00 98.12 85 ILE A C 1
ATOM 656 O O . ILE A 1 85 ? 0.491 -1.005 8.982 1.00 98.12 85 ILE A O 1
ATOM 660 N N . MET A 1 86 ? 0.350 -3.142 8.345 1.00 98.06 86 MET A N 1
ATOM 661 C CA . MET A 1 86 ? 1.787 -3.333 8.148 1.00 98.06 86 MET A CA 1
ATOM 662 C C . MET A 1 86 ? 2.104 -3.295 6.657 1.00 98.06 86 MET A C 1
ATOM 664 O O . MET A 1 86 ? 1.456 -3.979 5.866 1.00 98.06 86 MET A O 1
ATOM 668 N N . SER A 1 87 ? 3.105 -2.505 6.286 1.00 97.69 87 SER A N 1
ATOM 669 C CA . SER A 1 87 ? 3.558 -2.314 4.913 1.00 97.69 87 SER A CA 1
ATOM 670 C C . SER A 1 87 ? 5.018 -2.737 4.778 1.00 97.69 87 SER A C 1
ATOM 672 O O . SER A 1 87 ? 5.912 -2.065 5.290 1.00 97.69 87 SER A O 1
ATOM 674 N N . GLU A 1 88 ? 5.259 -3.838 4.073 1.00 97.94 88 GLU A N 1
ATOM 675 C CA . GLU A 1 88 ? 6.585 -4.330 3.703 1.00 97.94 88 GLU A CA 1
ATOM 676 C C . GLU A 1 88 ? 6.839 -3.964 2.233 1.00 97.94 88 GLU A C 1
ATOM 678 O O . GLU A 1 88 ? 6.251 -4.543 1.314 1.00 97.94 8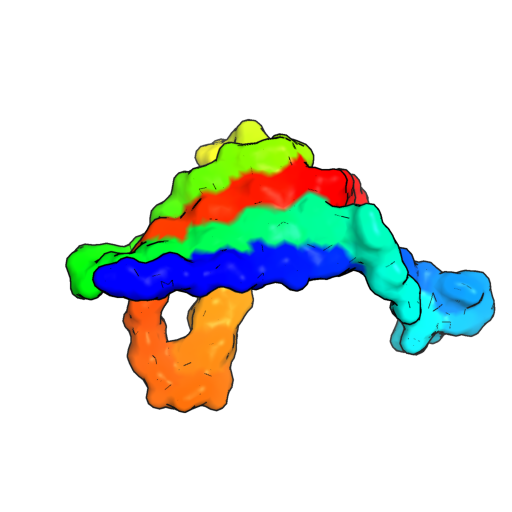8 GLU A O 1
ATOM 683 N N . THR A 1 89 ? 7.695 -2.971 1.996 1.00 95.50 89 THR A N 1
ATOM 684 C CA . THR A 1 89 ? 7.880 -2.377 0.664 1.00 95.50 89 THR A CA 1
ATOM 685 C C . THR A 1 89 ? 9.235 -2.724 0.056 1.00 95.50 89 THR A C 1
ATOM 687 O O . THR A 1 89 ? 10.278 -2.240 0.491 1.00 95.50 89 THR A O 1
ATOM 690 N N . LEU A 1 90 ? 9.241 -3.565 -0.981 1.00 95.69 90 LEU A N 1
ATOM 691 C CA . LEU A 1 90 ? 10.455 -3.904 -1.741 1.00 95.69 90 LEU A CA 1
ATOM 692 C C . LEU A 1 90 ? 10.479 -3.265 -3.130 1.00 95.69 90 LEU A C 1
ATOM 694 O O . LEU A 1 90 ? 11.516 -3.273 -3.789 1.00 95.69 90 LEU A O 1
ATOM 698 N N . ILE A 1 91 ? 9.355 -2.706 -3.576 1.00 96.56 91 ILE A N 1
ATOM 699 C CA . ILE A 1 91 ? 9.260 -1.959 -4.825 1.00 96.56 91 ILE A CA 1
ATOM 700 C C . ILE A 1 91 ? 9.772 -0.534 -4.562 1.00 96.56 91 ILE A C 1
ATOM 702 O O . ILE A 1 91 ? 9.184 0.156 -3.727 1.00 96.56 91 ILE A O 1
ATOM 706 N N . PRO A 1 92 ? 10.843 -0.074 -5.236 1.00 92.25 92 PRO A N 1
ATOM 707 C CA . PRO A 1 92 ? 11.335 1.287 -5.066 1.00 92.25 92 PRO A CA 1
ATOM 708 C C . PRO A 1 92 ? 10.279 2.317 -5.489 1.00 92.25 92 PRO A C 1
ATOM 710 O O . PRO A 1 92 ? 9.588 2.092 -6.487 1.00 92.25 92 PRO A O 1
ATOM 713 N N . PRO A 1 93 ? 10.161 3.451 -4.779 1.00 86.31 93 PRO A N 1
ATOM 714 C CA . PRO A 1 93 ? 9.337 4.560 -5.239 1.00 86.31 93 PRO A CA 1
ATOM 715 C C . PRO A 1 93 ? 9.897 5.124 -6.555 1.00 86.31 93 PRO A C 1
ATOM 717 O O . PRO A 1 93 ? 11.114 5.147 -6.758 1.00 86.31 93 PRO A O 1
ATOM 720 N N . SER A 1 94 ? 8.996 5.542 -7.444 1.00 73.50 94 SER A N 1
ATOM 721 C CA . SER A 1 94 ? 9.300 6.182 -8.733 1.00 73.50 94 SER A CA 1
ATOM 722 C C . SER A 1 94 ? 9.704 7.642 -8.591 1.00 73.50 94 SER A C 1
ATOM 724 O O . SER A 1 94 ? 9.039 8.322 -7.775 1.00 73.50 94 SER A O 1
#

Sequence (94 aa):
MNTVRVQVPATSANCGPGFDCLGLALNLYNIFSFTPDENATEYTYTFEGFGADILRAEDPKKNLIGFAMDQVFATVQEPIQYGHIMSETLIPPS

InterPro domains:
  IPR014721 Small ribosomal subunit protein uS5 domain 2-type fold, subgroup [G3DSA:3.30.230.10] (2-94)
  IPR020568 Ribosomal protein uS5 domain 2-type superfamily [SSF54211] (4-91)

Secondary structure (DSSP, 8-state):
-PPEEEEEEEEEE-TTT-TTT-EEEEEEEEEEEEEE-TT-SS-EEEEEETTHHHHHHS-GGG-HHHHHHHHHHHHHTPPP--EEEEEEE-SPP-

Foldseek 3Di:
DDKDKDKDFDKDPDPDVNPPHDIDGDPWIKMKIWDFDPPDPAEDEQEADACRVVCVVDDVVPDVVRVVQVVVCVVVVHPRTYGYMYIHDRDYDD

pLDDT: mean 95.7, std 4.59, range [62.66, 98.38]

Organism: NCBI:txid408170